Protein AF-X1SST8-F1 (afdb_monomer_lite)

pLDDT: mean 93.83, std 5.54, range [56.19, 98.56]

Structure (mmCIF, N/CA/C/O backbone):
data_AF-X1SST8-F1
#
_entry.id   AF-X1SST8-F1
#
loop_
_atom_site.group_PDB
_atom_site.id
_atom_site.type_symbol
_atom_site.label_atom_id
_atom_site.label_alt_id
_atom_site.label_comp_id
_atom_site.label_asym_id
_atom_site.label_entity_id
_atom_site.label_seq_id
_atom_site.pdbx_PDB_ins_code
_atom_site.Cartn_x
_atom_site.Cartn_y
_atom_site.Cartn_z
_atom_site.occupancy
_atom_site.B_iso_or_equiv
_atom_site.auth_seq_id
_atom_site.auth_comp_id
_atom_site.auth_asym_id
_atom_site.auth_atom_id
_atom_site.pdbx_PDB_model_num
ATOM 1 N N . GLN A 1 1 ? -18.151 19.096 10.627 1.00 56.19 1 GLN A N 1
ATOM 2 C CA . GLN A 1 1 ? -16.747 19.546 10.857 1.00 56.19 1 GLN A CA 1
ATOM 3 C C . GLN A 1 1 ? -15.967 18.608 11.788 1.00 56.19 1 GLN A C 1
ATOM 5 O O . GLN A 1 1 ? -14.750 18.546 11.663 1.00 56.19 1 GLN A O 1
ATOM 10 N N . GLN A 1 2 ? -16.630 17.901 12.715 1.00 61.38 2 GLN A N 1
ATOM 11 C CA . GLN A 1 2 ? -15.987 16.962 13.642 1.00 61.38 2 GLN A CA 1
ATOM 12 C C . GLN A 1 2 ? -15.499 15.674 12.947 1.00 61.38 2 GLN A C 1
ATOM 14 O O . GLN A 1 2 ? -14.376 15.261 13.209 1.00 61.38 2 GLN A O 1
ATOM 19 N N . GLU A 1 3 ? -16.257 15.137 11.985 1.00 67.38 3 GLU A N 1
ATOM 20 C CA . GLU A 1 3 ? -15.894 13.934 11.201 1.00 67.38 3 GLU A CA 1
ATOM 21 C C . GLU A 1 3 ? -14.598 14.126 10.399 1.00 67.38 3 GLU A C 1
ATOM 23 O O . GLU A 1 3 ? -13.656 13.351 10.532 1.00 67.38 3 GLU A O 1
ATOM 28 N N . VAL A 1 4 ? -14.462 15.254 9.691 1.00 78.25 4 VAL A N 1
ATOM 29 C CA . VAL A 1 4 ? -13.244 15.590 8.922 1.00 78.25 4 VAL A CA 1
ATOM 30 C C . VAL A 1 4 ? -11.983 15.636 9.798 1.00 78.25 4 VAL A C 1
ATOM 32 O O . VAL A 1 4 ? -10.895 15.259 9.361 1.00 78.25 4 VAL A O 1
ATOM 35 N N . ARG A 1 5 ? -12.106 16.095 11.054 1.00 82.06 5 ARG A N 1
ATOM 36 C CA . ARG A 1 5 ? -10.983 16.106 12.011 1.00 82.06 5 ARG A CA 1
ATOM 37 C C . ARG A 1 5 ? -10.614 14.694 12.466 1.00 82.06 5 ARG A C 1
ATOM 39 O O . ARG A 1 5 ? -9.430 14.431 12.689 1.00 82.06 5 ARG A O 1
ATOM 46 N N . GLY A 1 6 ? -11.608 13.819 12.594 1.00 87.06 6 GLY A N 1
ATOM 47 C CA . GLY A 1 6 ? -11.443 12.402 12.895 1.00 87.06 6 GLY A CA 1
ATOM 48 C C . GLY A 1 6 ? -10.636 11.689 11.821 1.00 87.06 6 GLY A C 1
ATOM 49 O O . GLY A 1 6 ? -9.542 11.209 12.103 1.00 87.06 6 GLY A O 1
ATOM 50 N N . ILE A 1 7 ? -11.073 11.795 10.567 1.00 90.81 7 ILE A N 1
ATOM 51 C CA . ILE A 1 7 ? -10.397 11.194 9.408 1.00 90.81 7 ILE A CA 1
ATOM 52 C C . ILE A 1 7 ? -8.965 11.712 9.259 1.00 90.81 7 ILE A C 1
ATOM 54 O O . ILE A 1 7 ? -8.030 10.934 9.075 1.00 90.81 7 ILE A O 1
ATOM 58 N N . PHE A 1 8 ? -8.748 13.025 9.395 1.00 92.56 8 PHE A N 1
ATOM 59 C CA . PHE A 1 8 ? -7.395 13.587 9.353 1.00 92.56 8 PHE A CA 1
ATOM 60 C C . PHE A 1 8 ? -6.502 13.002 10.460 1.00 92.56 8 PHE A C 1
ATOM 62 O O . PHE A 1 8 ? -5.309 12.774 10.249 1.00 92.56 8 PHE A O 1
ATOM 69 N N . SER A 1 9 ? -7.060 12.755 11.645 1.00 93.31 9 SER A N 1
ATOM 70 C CA . SER A 1 9 ? -6.344 12.130 12.760 1.00 93.31 9 SER A CA 1
ATOM 71 C C . SER A 1 9 ? -6.079 10.646 12.491 1.00 93.31 9 SER A C 1
ATOM 73 O O . SER A 1 9 ? -4.947 10.210 12.670 1.00 93.31 9 SER A O 1
ATOM 75 N N . THR A 1 10 ? -7.050 9.905 11.958 1.00 93.56 10 THR A N 1
ATOM 76 C CA . THR A 1 10 ? -6.896 8.512 11.510 1.00 93.56 10 THR A CA 1
ATOM 77 C C . THR A 1 10 ? -5.766 8.372 10.490 1.00 93.56 10 THR A C 1
ATOM 79 O O . THR A 1 10 ? -4.832 7.600 10.696 1.00 93.56 10 THR A O 1
ATOM 82 N N . LEU A 1 11 ? -5.759 9.194 9.436 1.00 94.81 11 LEU A N 1
ATOM 83 C CA . LEU A 1 11 ? -4.705 9.187 8.412 1.00 94.81 11 LEU A CA 1
ATOM 84 C C . LEU A 1 11 ? -3.327 9.552 8.982 1.00 94.81 11 LEU A C 1
ATOM 86 O O . LEU A 1 11 ? -2.295 9.068 8.518 1.00 94.81 11 LEU A O 1
ATOM 90 N N . ASN A 1 12 ? -3.284 10.377 10.029 1.00 94.81 12 ASN A N 1
ATOM 91 C CA . ASN A 1 12 ? -2.047 10.648 10.753 1.00 94.81 12 ASN A CA 1
ATOM 92 C C . ASN A 1 12 ? -1.550 9.462 11.565 1.00 94.81 12 ASN A C 1
ATOM 94 O O . ASN A 1 12 ? -0.348 9.192 11.573 1.00 94.81 12 ASN A O 1
ATOM 98 N N . GLU A 1 13 ? -2.449 8.788 12.272 1.00 95.44 13 GLU A N 1
ATOM 99 C CA . GLU A 1 13 ? -2.107 7.620 13.072 1.00 95.44 13 GLU A CA 1
ATOM 100 C C . GLU A 1 13 ? -1.671 6.447 12.185 1.00 95.44 13 GLU A C 1
ATOM 102 O O . GLU A 1 13 ? -0.666 5.802 12.507 1.00 95.44 13 GLU A O 1
ATOM 107 N N . LEU A 1 14 ? -2.333 6.257 11.039 1.00 94.75 14 LEU A N 1
ATOM 108 C CA . LEU A 1 14 ? -1.909 5.348 9.974 1.00 94.75 14 LEU A CA 1
ATOM 109 C C . LEU A 1 14 ? -0.509 5.709 9.479 1.00 94.75 14 LEU A C 1
ATOM 111 O O . LEU A 1 14 ? 0.397 4.883 9.559 1.00 94.75 14 LEU A O 1
ATOM 115 N N . TRP A 1 15 ? -0.279 6.960 9.058 1.00 95.94 15 TRP A N 1
ATOM 116 C CA . TRP A 1 15 ? 1.030 7.388 8.555 1.00 95.94 15 TRP A CA 1
ATOM 117 C C . TRP A 1 15 ? 2.157 7.108 9.552 1.00 95.94 15 TRP A C 1
ATOM 119 O O . TRP A 1 15 ? 3.199 6.588 9.160 1.00 95.94 15 TRP A O 1
ATOM 129 N N . LYS A 1 16 ? 1.963 7.412 10.844 1.00 95.31 16 LYS A N 1
ATOM 130 C CA . LYS A 1 16 ? 2.967 7.181 11.901 1.00 95.31 16 LYS A CA 1
ATOM 131 C C . LYS A 1 16 ? 3.356 5.707 12.039 1.00 95.31 16 LYS A C 1
ATOM 133 O O . LYS A 1 16 ? 4.526 5.430 12.288 1.00 95.31 16 LYS A O 1
ATOM 138 N N . ARG A 1 17 ? 2.399 4.793 11.857 1.00 95.12 17 ARG A N 1
ATOM 139 C CA . ARG A 1 17 ? 2.577 3.335 11.996 1.00 95.12 17 ARG A CA 1
ATOM 140 C C . ARG A 1 17 ? 2.847 2.621 10.674 1.00 95.12 17 ARG A C 1
ATOM 142 O O . ARG A 1 17 ? 3.130 1.432 10.679 1.00 95.12 17 ARG A O 1
ATOM 149 N N . MET A 1 18 ? 2.777 3.339 9.560 1.00 95.75 18 MET A N 1
ATOM 150 C CA . MET A 1 18 ? 3.045 2.802 8.235 1.00 95.75 18 MET A CA 1
ATOM 151 C C . MET A 1 18 ? 4.542 2.476 8.071 1.00 95.75 18 MET A C 1
ATOM 153 O O . MET A 1 18 ? 5.373 3.358 8.321 1.00 95.75 18 MET A O 1
ATOM 157 N N . PRO A 1 19 ? 4.906 1.256 7.639 1.00 96.94 19 PRO A N 1
ATOM 158 C CA . PRO A 1 19 ? 6.288 0.880 7.368 1.00 96.94 19 PRO A CA 1
ATOM 159 C C . PRO A 1 19 ? 6.828 1.635 6.152 1.00 96.94 19 PRO A C 1
ATOM 161 O O . PRO A 1 19 ? 6.072 2.172 5.339 1.00 96.94 19 PRO A O 1
ATOM 164 N N . GLN A 1 20 ? 8.153 1.662 6.006 1.00 96.56 20 GLN A N 1
ATOM 165 C CA . GLN A 1 20 ? 8.807 2.403 4.926 1.00 96.56 20 GLN A CA 1
ATOM 166 C C . GLN A 1 20 ? 8.343 1.941 3.531 1.00 96.56 20 GLN A C 1
ATOM 168 O O . GLN A 1 20 ? 8.044 2.794 2.703 1.00 96.56 20 GLN A O 1
ATOM 173 N N . LEU A 1 21 ? 8.146 0.633 3.316 1.00 96.25 21 LEU A N 1
ATOM 174 C CA . LEU A 1 21 ? 7.646 0.078 2.046 1.00 96.25 21 LEU A CA 1
ATOM 175 C C . LEU A 1 21 ? 6.316 0.704 1.592 1.00 96.25 21 LEU A C 1
ATOM 177 O O . LEU A 1 21 ? 6.151 1.049 0.426 1.00 96.25 21 LEU A O 1
ATOM 181 N N . ALA A 1 22 ? 5.379 0.919 2.518 1.00 96.44 22 ALA A N 1
ATOM 182 C CA . ALA A 1 22 ? 4.099 1.561 2.215 1.00 96.44 22 ALA A CA 1
ATOM 183 C C . ALA A 1 22 ? 4.201 3.098 2.114 1.00 96.44 22 ALA A C 1
ATOM 185 O O . ALA A 1 22 ? 3.317 3.742 1.549 1.00 96.44 22 ALA A O 1
ATOM 186 N N . ARG A 1 23 ? 5.285 3.708 2.616 1.00 97.06 23 ARG A N 1
ATOM 187 C CA . ARG A 1 23 ? 5.563 5.149 2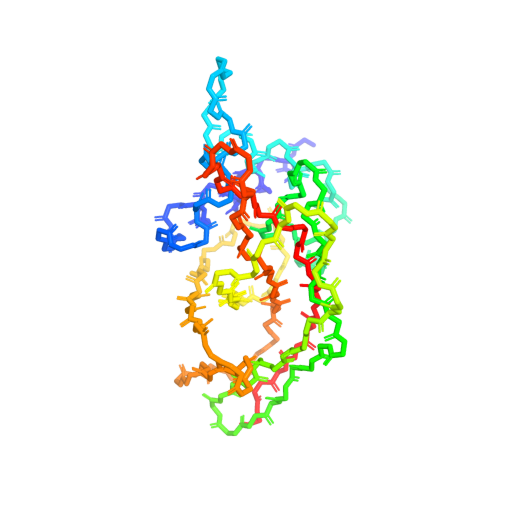.478 1.00 97.06 23 ARG A CA 1
ATOM 188 C C . ARG A 1 23 ? 6.270 5.501 1.169 1.00 97.06 23 ARG A C 1
ATOM 190 O O . ARG A 1 23 ? 6.104 6.629 0.698 1.00 97.06 23 ARG A O 1
ATOM 197 N N . ASP A 1 24 ? 7.035 4.577 0.592 1.00 96.75 24 ASP A N 1
ATOM 198 C CA . ASP A 1 24 ? 7.855 4.800 -0.606 1.00 96.75 24 ASP A CA 1
ATOM 199 C C . ASP A 1 24 ? 7.083 5.397 -1.798 1.00 96.75 24 ASP A C 1
ATOM 201 O O . ASP A 1 24 ? 7.583 6.370 -2.378 1.00 96.75 24 ASP A O 1
ATOM 205 N N . PRO A 1 25 ? 5.863 4.932 -2.150 1.00 96.56 25 PRO A N 1
ATOM 206 C CA . PRO A 1 25 ? 5.106 5.527 -3.250 1.00 96.56 25 PRO A CA 1
ATOM 207 C C . PRO A 1 25 ? 4.835 7.016 -3.038 1.00 96.56 25 PRO A C 1
ATOM 209 O O . PRO A 1 25 ? 5.023 7.827 -3.945 1.00 96.56 25 PRO A O 1
ATOM 212 N N . TRP A 1 26 ? 4.468 7.395 -1.813 1.00 97.00 26 TRP A N 1
ATOM 213 C CA . TRP A 1 26 ? 4.180 8.778 -1.437 1.00 97.00 26 TRP A CA 1
ATOM 214 C C . TRP A 1 26 ? 5.429 9.648 -1.426 1.00 97.00 26 TRP A C 1
ATOM 216 O O . TRP A 1 26 ? 5.366 10.811 -1.815 1.00 97.00 26 TRP A O 1
ATOM 226 N N . GLN A 1 27 ? 6.557 9.100 -0.968 1.00 96.56 27 GLN A N 1
ATOM 227 C CA . GLN A 1 27 ? 7.839 9.799 -0.988 1.00 96.56 27 GLN A CA 1
ATOM 228 C C . GLN A 1 27 ? 8.288 10.068 -2.418 1.00 96.56 27 GLN A C 1
ATOM 230 O O . GLN A 1 27 ? 8.686 11.192 -2.713 1.00 96.56 27 GLN A O 1
ATOM 235 N N . ASN A 1 28 ? 8.148 9.082 -3.306 1.00 95.12 28 ASN A N 1
ATOM 236 C CA . ASN A 1 28 ? 8.493 9.229 -4.713 1.00 95.12 28 ASN A CA 1
ATOM 237 C C . ASN A 1 28 ? 7.589 10.245 -5.435 1.00 95.12 28 ASN A C 1
ATOM 239 O O . ASN A 1 28 ? 8.073 10.999 -6.274 1.00 95.12 28 ASN A O 1
ATOM 243 N N . ASP A 1 29 ? 6.303 10.322 -5.069 1.00 94.94 29 ASP A N 1
ATOM 244 C CA . ASP A 1 29 ? 5.322 11.205 -5.724 1.00 94.94 29 ASP A CA 1
ATOM 245 C C . ASP A 1 29 ? 5.608 12.688 -5.486 1.00 94.94 29 ASP A C 1
ATOM 247 O O . ASP A 1 29 ? 5.335 13.539 -6.330 1.00 94.94 29 ASP A O 1
ATOM 251 N N . VAL A 1 30 ? 6.169 13.004 -4.319 1.00 95.31 30 VAL A N 1
ATOM 252 C CA . VAL A 1 30 ? 6.459 14.385 -3.925 1.00 95.31 30 VAL A CA 1
ATOM 253 C C . VAL A 1 30 ? 7.892 14.817 -4.226 1.00 95.31 30 VAL A C 1
ATOM 255 O O . VAL A 1 30 ? 8.261 15.949 -3.909 1.00 95.31 30 VAL A O 1
ATOM 258 N N . LEU A 1 31 ? 8.719 13.954 -4.828 1.00 92.69 31 LEU A N 1
ATOM 259 C CA . LEU A 1 31 ? 10.097 14.307 -5.173 1.00 92.69 31 LEU A CA 1
ATOM 260 C C . LEU A 1 31 ? 10.129 15.529 -6.099 1.00 92.69 31 LEU A C 1
ATOM 262 O O . LEU A 1 31 ? 9.564 15.530 -7.190 1.00 92.69 31 LEU A O 1
ATOM 266 N N . GLY A 1 32 ? 10.835 16.575 -5.664 1.00 90.44 32 GLY A N 1
ATOM 267 C CA . GLY A 1 32 ? 10.943 17.839 -6.399 1.00 90.44 32 GLY A CA 1
ATOM 268 C C . GLY A 1 32 ? 9.750 18.786 -6.230 1.00 90.44 32 GLY A C 1
ATOM 269 O O . GLY A 1 32 ? 9.738 19.844 -6.856 1.00 90.44 32 GLY A O 1
ATOM 270 N N . LEU A 1 33 ? 8.774 18.450 -5.382 1.00 92.50 33 LEU A N 1
ATOM 271 C CA . LEU A 1 33 ? 7.641 19.312 -5.046 1.00 92.50 33 LEU A CA 1
ATOM 272 C C . LEU A 1 33 ? 7.807 19.910 -3.639 1.00 92.50 33 LEU A C 1
ATOM 274 O O . LEU A 1 33 ? 8.373 19.264 -2.756 1.00 92.50 33 LEU A O 1
ATOM 278 N N . PRO A 1 34 ? 7.266 21.113 -3.366 1.00 93.25 34 PRO A N 1
ATOM 279 C CA . PRO A 1 34 ? 7.219 21.684 -2.019 1.00 93.25 34 PRO A CA 1
ATOM 280 C C . PRO A 1 34 ? 6.105 21.030 -1.171 1.00 93.25 34 PRO A C 1
ATOM 282 O O . PRO A 1 34 ? 5.275 21.713 -0.573 1.00 93.25 34 PRO A O 1
ATOM 285 N N . LEU A 1 35 ? 6.046 19.695 -1.151 1.00 93.69 35 LEU A N 1
ATOM 286 C CA . LEU A 1 35 ? 5.030 18.896 -0.466 1.00 93.69 35 LEU A CA 1
ATOM 287 C C . LEU A 1 35 ? 5.693 17.727 0.269 1.00 93.69 35 LEU A C 1
ATOM 289 O O . LEU A 1 35 ? 6.645 17.131 -0.221 1.00 93.69 35 LEU A O 1
ATOM 293 N N . THR A 1 36 ? 5.189 17.374 1.452 1.00 95.69 36 THR A N 1
ATOM 294 C CA . THR A 1 36 ? 5.674 16.196 2.185 1.00 95.69 36 THR A CA 1
ATOM 295 C C . THR A 1 36 ? 4.846 14.965 1.829 1.00 95.69 36 THR A C 1
ATOM 297 O O . THR A 1 36 ? 3.639 15.064 1.602 1.00 95.69 36 THR A O 1
ATOM 300 N N . ALA A 1 37 ? 5.472 13.788 1.853 1.00 96.06 37 ALA A N 1
ATOM 301 C CA . ALA A 1 37 ? 4.809 12.518 1.554 1.00 96.06 37 ALA A CA 1
ATOM 302 C C . ALA A 1 37 ? 3.587 12.275 2.460 1.00 96.06 37 ALA A C 1
ATOM 304 O O . ALA A 1 37 ? 2.523 11.878 1.991 1.00 96.06 37 ALA A O 1
ATOM 305 N N . ARG A 1 38 ? 3.702 12.642 3.745 1.00 96.44 38 ARG A N 1
ATOM 306 C CA . ARG A 1 38 ? 2.588 12.638 4.702 1.00 96.44 38 ARG A CA 1
ATOM 307 C C . ARG A 1 38 ? 1.428 13.508 4.227 1.00 96.44 38 ARG A C 1
ATOM 309 O O . ARG A 1 38 ? 0.284 13.068 4.230 1.00 96.44 38 ARG A O 1
ATOM 316 N N . ASN A 1 39 ? 1.708 14.756 3.853 1.00 95.31 39 ASN A N 1
ATOM 317 C CA . ASN A 1 39 ? 0.660 15.677 3.422 1.00 95.31 39 ASN A CA 1
ATOM 318 C C . ASN A 1 39 ? 0.007 15.190 2.126 1.00 95.31 39 ASN A C 1
ATOM 320 O O . ASN A 1 39 ? -1.199 15.351 1.973 1.00 95.31 39 ASN A O 1
ATOM 324 N N . ARG A 1 40 ? 0.770 14.550 1.233 1.00 95.44 40 ARG A N 1
ATOM 325 C CA . ARG A 1 40 ? 0.244 13.934 0.013 1.00 95.44 40 ARG A CA 1
ATOM 326 C C . ARG A 1 40 ? -0.676 12.746 0.300 1.00 95.44 40 ARG A C 1
ATOM 328 O O . ARG A 1 40 ? -1.787 12.721 -0.223 1.00 95.44 40 ARG A O 1
ATOM 335 N N . HIS A 1 41 ? -0.259 11.829 1.174 1.00 95.88 41 HIS A N 1
ATOM 336 C CA . HIS A 1 41 ? -1.088 10.719 1.653 1.00 95.88 41 HIS A CA 1
ATOM 337 C C . HIS A 1 41 ? -2.418 11.217 2.234 1.00 95.88 41 HIS A C 1
ATOM 339 O O . HIS A 1 41 ? -3.487 10.731 1.862 1.00 95.88 41 HIS A O 1
ATOM 345 N N . ILE A 1 42 ? -2.359 12.231 3.103 1.00 95.38 42 ILE A N 1
ATOM 346 C CA . ILE A 1 42 ? -3.556 12.803 3.722 1.00 95.38 42 ILE A CA 1
ATOM 347 C C . ILE A 1 42 ? -4.429 13.509 2.684 1.00 95.38 42 ILE A C 1
ATOM 349 O O . ILE A 1 42 ? -5.635 13.300 2.673 1.00 95.38 42 ILE A O 1
ATOM 353 N N . GLN A 1 43 ? -3.847 14.326 1.802 1.00 94.00 43 GLN A N 1
ATOM 354 C CA . GLN A 1 43 ? -4.590 15.051 0.769 1.00 94.00 43 GLN A CA 1
ATOM 355 C C . GLN A 1 43 ? -5.380 14.098 -0.135 1.00 94.00 43 GLN A C 1
ATOM 357 O O . GLN A 1 43 ? -6.528 14.391 -0.467 1.00 94.00 43 GLN A O 1
ATOM 362 N N . GLN A 1 44 ? -4.773 12.973 -0.523 1.00 94.50 44 GLN A N 1
ATOM 363 C CA . GLN A 1 44 ? -5.410 11.994 -1.396 1.00 94.50 44 GLN A CA 1
ATOM 364 C C . GLN A 1 44 ? -6.556 11.260 -0.689 1.00 94.50 44 GLN A C 1
ATOM 366 O O . GLN A 1 44 ? -7.620 11.083 -1.277 1.00 94.50 44 GLN A O 1
ATOM 371 N N . ASN A 1 45 ? -6.348 10.865 0.568 1.00 95.44 45 ASN A N 1
ATOM 372 C CA . ASN A 1 45 ? -7.294 10.023 1.297 1.00 95.44 45 ASN A CA 1
ATOM 373 C C . ASN A 1 45 ? -8.400 10.804 2.020 1.00 95.44 45 ASN A C 1
ATOM 375 O O . ASN A 1 45 ? -9.530 10.336 2.093 1.00 95.44 45 ASN A O 1
ATOM 379 N N . VAL A 1 46 ? -8.136 12.019 2.511 1.00 94.19 46 VAL A N 1
ATOM 380 C CA . VAL A 1 46 ? -9.148 12.782 3.266 1.00 94.19 46 VAL A CA 1
ATOM 381 C C . VAL A 1 46 ? -10.366 13.119 2.410 1.00 94.19 46 VAL A C 1
ATOM 383 O O . VAL A 1 46 ? -11.478 13.143 2.914 1.00 94.19 46 VAL A O 1
ATOM 386 N N . LYS A 1 47 ? -10.165 13.371 1.109 1.00 90.38 47 LYS A N 1
ATOM 387 C CA . LYS A 1 47 ? -11.248 13.745 0.192 1.00 90.38 47 LYS A CA 1
ATOM 388 C C . LYS A 1 47 ? -12.182 12.573 -0.110 1.00 90.38 47 LYS A C 1
ATOM 390 O O . LYS A 1 47 ? -13.358 12.803 -0.355 1.00 90.38 47 LYS A O 1
ATOM 395 N N . ILE A 1 48 ? -11.644 11.358 -0.151 1.00 92.75 48 ILE A N 1
ATOM 396 C CA . ILE A 1 48 ? -12.386 10.159 -0.556 1.00 92.75 48 ILE A CA 1
ATOM 397 C C . ILE A 1 48 ? -12.993 9.420 0.635 1.00 92.75 48 ILE A C 1
ATOM 399 O O . ILE A 1 48 ? -13.958 8.706 0.441 1.00 92.75 48 ILE A O 1
ATOM 403 N N . LEU A 1 49 ? -12.459 9.611 1.845 1.00 93.56 49 LEU A N 1
ATOM 404 C CA . LEU A 1 49 ? -12.955 8.975 3.070 1.00 93.56 49 LEU A CA 1
ATOM 405 C C . LEU A 1 49 ? -13.890 9.878 3.890 1.00 93.56 49 LEU A 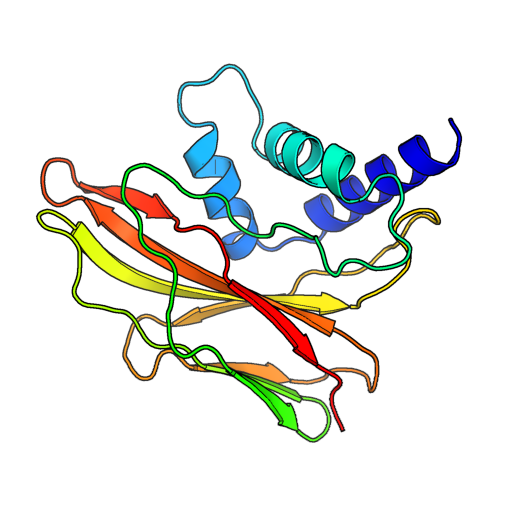C 1
ATOM 407 O O . LEU A 1 49 ? -14.236 9.522 5.009 1.00 93.56 49 LEU A O 1
ATOM 411 N N . ILE A 1 50 ? -14.237 11.074 3.396 1.00 90.38 50 ILE A N 1
ATOM 412 C CA . ILE A 1 50 ? -14.921 12.098 4.205 1.00 90.38 50 ILE A CA 1
ATOM 413 C C . ILE A 1 50 ? -16.310 11.690 4.698 1.00 90.38 50 ILE A C 1
ATOM 415 O O . ILE A 1 50 ? -16.676 12.059 5.811 1.00 90.38 50 ILE A O 1
ATOM 419 N N . ASP A 1 51 ? -17.021 10.914 3.888 1.00 88.19 51 ASP A N 1
ATOM 420 C CA . ASP A 1 51 ? -18.387 10.458 4.147 1.00 88.19 51 ASP A CA 1
ATOM 421 C C . ASP A 1 51 ? -18.452 8.920 4.260 1.00 88.19 51 ASP A C 1
ATOM 423 O O . ASP A 1 51 ? -19.524 8.329 4.155 1.00 88.19 51 ASP A O 1
ATOM 427 N N . GLU A 1 52 ? -17.299 8.269 4.450 1.00 91.88 52 GLU A N 1
ATOM 428 C CA . GLU A 1 52 ? -17.181 6.811 4.496 1.00 91.88 52 GLU A CA 1
ATOM 429 C C . GLU A 1 52 ? -17.168 6.298 5.936 1.00 91.88 52 GLU A C 1
ATOM 431 O O . GLU A 1 52 ? -16.587 6.910 6.833 1.00 91.88 52 GLU A O 1
ATOM 436 N N . THR A 1 53 ? -17.766 5.127 6.141 1.00 92.62 53 THR A N 1
ATOM 437 C CA . THR A 1 53 ? -17.775 4.418 7.433 1.00 92.62 53 THR A CA 1
ATOM 438 C C . THR A 1 53 ? -16.823 3.222 7.456 1.00 92.62 53 THR A C 1
ATOM 440 O O . THR A 1 53 ? -16.825 2.450 8.412 1.00 92.62 53 THR A O 1
ATOM 443 N N . THR A 1 54 ? -16.042 3.041 6.393 1.00 93.69 54 THR A N 1
ATOM 444 C CA . THR A 1 54 ? -15.031 1.990 6.227 1.00 93.69 54 THR A CA 1
ATOM 445 C C . THR A 1 54 ? -13.797 2.582 5.548 1.00 93.69 54 THR A C 1
ATOM 447 O O . THR A 1 54 ? -13.791 3.730 5.089 1.00 93.69 54 THR A O 1
ATOM 450 N N . LEU A 1 55 ? -12.729 1.795 5.464 1.00 94.62 55 LEU A N 1
ATOM 451 C CA . LEU A 1 55 ? -11.525 2.141 4.719 1.00 94.62 55 LEU A CA 1
ATOM 452 C C . LEU A 1 55 ? -11.530 1.565 3.290 1.00 94.62 55 LEU A C 1
ATOM 454 O O . LEU A 1 55 ? -10.475 1.526 2.663 1.00 94.62 55 LEU A O 1
ATOM 458 N N . ASP A 1 56 ? -12.683 1.175 2.736 1.00 93.50 56 ASP A N 1
ATOM 459 C CA . ASP A 1 56 ? -12.788 0.537 1.405 1.00 93.50 56 ASP A CA 1
ATOM 460 C C . ASP A 1 56 ? -12.183 1.378 0.269 1.00 93.50 56 ASP A C 1
ATOM 462 O O . ASP A 1 56 ? -11.644 0.871 -0.724 1.00 93.50 56 ASP A O 1
ATOM 466 N N . LEU A 1 57 ? -12.259 2.704 0.409 1.00 94.38 57 LEU A N 1
ATOM 467 C CA . LEU A 1 57 ? -11.715 3.647 -0.565 1.00 94.38 57 LEU A CA 1
ATOM 468 C C . LEU A 1 57 ? -10.268 4.061 -0.269 1.00 94.38 57 LEU A C 1
ATOM 470 O O . LEU A 1 57 ? -9.710 4.859 -1.023 1.00 94.38 57 LEU A O 1
ATOM 474 N N . LEU A 1 58 ? -9.633 3.529 0.780 1.00 95.31 58 LEU A N 1
ATOM 475 C CA . LEU A 1 58 ? -8.276 3.896 1.180 1.00 95.31 58 LEU A CA 1
ATOM 476 C C . LEU A 1 58 ? -7.275 3.641 0.044 1.00 95.31 58 LEU A C 1
ATOM 478 O O . LEU A 1 58 ? -7.049 2.522 -0.411 1.00 95.31 58 LEU A O 1
ATOM 482 N N . VAL A 1 59 ? -6.604 4.701 -0.388 1.00 95.56 59 VAL A N 1
ATOM 483 C CA . VAL A 1 59 ? -5.510 4.643 -1.354 1.00 95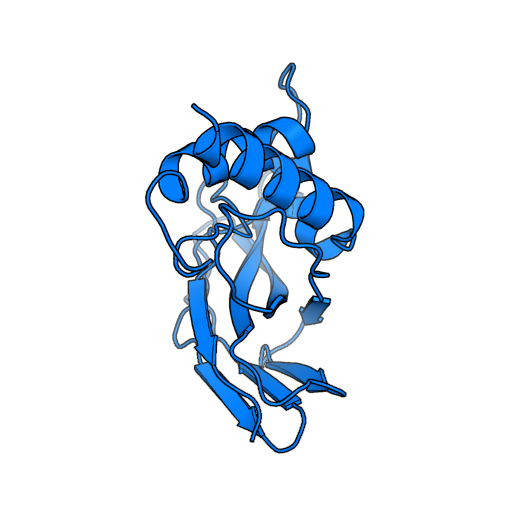.56 59 VAL A CA 1
ATOM 484 C C . VAL A 1 59 ? -4.207 4.407 -0.599 1.00 95.56 59 VAL A C 1
ATOM 486 O O . VAL A 1 59 ? -3.799 5.246 0.209 1.00 95.56 59 VAL A O 1
ATOM 489 N N . MET A 1 60 ? -3.532 3.291 -0.897 1.00 95.25 60 MET A N 1
ATOM 490 C CA . MET A 1 60 ? -2.225 2.939 -0.317 1.00 95.25 60 MET A CA 1
ATOM 491 C C . MET A 1 60 ? -1.030 3.274 -1.225 1.00 95.25 60 MET A C 1
ATOM 493 O O . MET A 1 60 ? 0.062 3.520 -0.719 1.00 95.25 60 MET A O 1
ATOM 497 N N . SER A 1 61 ? -1.242 3.375 -2.542 1.00 96.44 61 SER A N 1
ATOM 498 C CA . SER A 1 61 ? -0.241 3.827 -3.520 1.00 96.44 61 SER A CA 1
ATOM 499 C C . SER A 1 61 ? -0.893 4.650 -4.633 1.00 96.44 61 SER A C 1
ATOM 501 O O . SER A 1 61 ? -2.043 4.402 -5.008 1.00 96.44 61 SER A O 1
ATOM 503 N N . VAL A 1 62 ? -0.151 5.616 -5.177 1.00 92.62 62 VAL A N 1
ATOM 504 C CA . VAL A 1 62 ? -0.581 6.505 -6.267 1.00 92.62 62 VAL A CA 1
ATOM 505 C C . VAL A 1 62 ? 0.199 6.222 -7.545 1.00 92.62 62 VAL A C 1
ATOM 507 O O . VAL A 1 62 ? 1.386 5.912 -7.502 1.00 92.62 62 VAL A O 1
ATOM 510 N N . ALA A 1 63 ? -0.474 6.347 -8.690 1.00 90.50 63 ALA A N 1
ATOM 511 C CA . ALA A 1 63 ? 0.143 6.126 -9.993 1.00 90.50 63 ALA A CA 1
ATOM 512 C C . ALA A 1 63 ? 1.138 7.233 -10.345 1.00 90.50 63 ALA A C 1
ATOM 514 O O . ALA A 1 63 ? 0.852 8.422 -10.191 1.00 90.50 63 ALA A O 1
ATOM 515 N N . GLN A 1 64 ? 2.278 6.823 -10.897 1.00 89.88 64 GLN A N 1
ATOM 516 C CA . GLN A 1 64 ? 3.346 7.707 -11.347 1.00 89.88 64 GLN A CA 1
ATOM 517 C C . GLN A 1 64 ? 3.773 7.364 -12.772 1.00 89.88 64 GLN A C 1
ATOM 519 O O . GLN A 1 64 ? 4.028 6.209 -13.117 1.00 89.88 64 GLN A O 1
ATOM 524 N N . GLY A 1 65 ? 3.899 8.390 -13.617 1.00 85.50 65 GLY A N 1
ATOM 525 C CA . GLY A 1 65 ? 4.282 8.208 -15.015 1.00 85.50 65 GLY A CA 1
ATOM 526 C C . GLY A 1 65 ? 3.324 7.264 -15.749 1.00 85.50 65 GLY A C 1
ATOM 527 O O . GLY A 1 65 ? 2.131 7.535 -15.821 1.00 85.50 65 GLY A O 1
ATOM 528 N N . GLN A 1 66 ? 3.863 6.177 -16.306 1.00 86.75 66 GLN A N 1
ATOM 529 C CA . GLN A 1 66 ? 3.107 5.123 -16.995 1.00 86.75 66 GLN A CA 1
ATOM 530 C C . GLN A 1 66 ? 3.164 3.779 -16.249 1.00 86.75 66 GLN A C 1
ATOM 532 O O . GLN A 1 66 ? 3.042 2.727 -16.867 1.00 86.75 66 GLN A O 1
ATOM 537 N N . ALA A 1 67 ? 3.401 3.799 -14.933 1.00 90.06 67 ALA A N 1
ATOM 538 C CA . ALA A 1 67 ? 3.373 2.586 -14.126 1.00 90.06 67 ALA A CA 1
ATOM 539 C C . ALA A 1 67 ? 1.976 1.951 -14.161 1.00 90.06 67 ALA A C 1
ATOM 541 O O . ALA A 1 67 ? 0.994 2.575 -13.753 1.00 90.06 67 ALA A O 1
ATOM 542 N N . ILE A 1 68 ? 1.904 0.709 -14.634 1.00 93.06 68 ILE A N 1
ATOM 543 C CA . ILE A 1 68 ? 0.660 -0.061 -14.697 1.00 93.06 68 ILE A CA 1
ATOM 544 C C . ILE A 1 68 ? 0.436 -0.826 -13.382 1.00 93.06 68 ILE A C 1
ATOM 546 O O . ILE A 1 68 ? 1.415 -1.285 -12.779 1.00 93.06 68 ILE A O 1
ATOM 550 N N . PRO A 1 69 ? -0.813 -0.913 -12.892 1.00 94.88 69 PRO A N 1
ATOM 551 C CA . PRO A 1 69 ? -1.142 -1.687 -11.699 1.00 94.88 69 PRO A CA 1
ATOM 552 C C . PRO A 1 69 ? -0.989 -3.199 -11.933 1.00 94.88 69 PRO A C 1
ATOM 554 O O . PRO A 1 69 ? -0.924 -3.628 -13.088 1.00 94.88 69 PRO A O 1
ATOM 557 N N . PRO A 1 70 ? -0.937 -4.001 -10.853 1.00 95.06 70 PRO A N 1
ATOM 558 C CA . PRO A 1 70 ? -1.098 -5.446 -10.952 1.00 95.06 70 PRO A CA 1
ATOM 559 C C . PRO A 1 70 ? -2.425 -5.831 -11.622 1.00 95.06 70 PRO A C 1
ATOM 561 O O . PRO A 1 70 ? -3.368 -5.038 -11.654 1.00 95.06 70 PRO A O 1
ATOM 564 N N . ILE A 1 71 ? -2.477 -7.058 -12.131 1.00 95.00 71 ILE A N 1
ATOM 565 C CA . ILE A 1 71 ? -3.674 -7.704 -12.679 1.00 95.00 71 ILE A CA 1
ATOM 566 C C . ILE A 1 71 ? -3.880 -9.061 -11.998 1.00 95.00 71 ILE A C 1
ATOM 568 O O . ILE A 1 71 ? -2.949 -9.589 -11.387 1.00 95.00 71 ILE A O 1
ATOM 572 N N . ASN A 1 72 ? -5.067 -9.653 -12.153 1.00 93.38 72 ASN A N 1
ATOM 573 C CA . ASN A 1 72 ? -5.409 -10.969 -11.596 1.00 93.38 72 ASN A CA 1
ATOM 574 C C . ASN A 1 72 ? -5.127 -11.066 -10.085 1.00 93.38 72 ASN A C 1
ATOM 576 O O . ASN A 1 72 ? -4.635 -12.077 -9.586 1.00 93.38 72 ASN A O 1
ATOM 580 N N . GLU A 1 73 ? -5.409 -9.987 -9.360 1.00 94.50 73 GLU A N 1
ATOM 581 C CA . GLU A 1 73 ? -5.220 -9.903 -7.923 1.00 94.50 73 GLU A CA 1
ATOM 582 C C . GLU A 1 73 ? -6.195 -10.802 -7.154 1.00 94.50 73 GLU A C 1
ATOM 584 O O . GLU A 1 73 ? -7.369 -10.950 -7.500 1.00 94.50 73 GLU A O 1
ATOM 589 N N . SER A 1 74 ? -5.707 -11.399 -6.070 1.00 96.88 74 SER A N 1
ATOM 590 C CA . SER A 1 74 ? -6.510 -12.198 -5.152 1.00 96.88 74 SER A CA 1
ATOM 591 C C . SER A 1 74 ? -6.038 -12.019 -3.712 1.00 96.88 74 SER A C 1
ATOM 593 O O . SER A 1 74 ? -4.842 -11.944 -3.425 1.00 96.88 74 SER A O 1
ATOM 595 N N . PHE A 1 75 ? -7.009 -11.965 -2.801 1.00 97.62 75 PHE A N 1
ATOM 596 C CA . PHE A 1 75 ? -6.807 -11.797 -1.363 1.00 97.62 75 PHE A CA 1
ATOM 597 C C . PHE A 1 75 ? -7.466 -12.971 -0.644 1.00 97.62 75 PHE A C 1
ATOM 599 O O . PHE A 1 75 ? -8.655 -12.941 -0.317 1.00 97.62 75 PHE A O 1
ATOM 606 N N . THR A 1 76 ? -6.706 -14.047 -0.464 1.00 98.06 76 THR A N 1
ATOM 607 C CA . THR A 1 76 ? -7.235 -15.325 0.019 1.00 98.06 76 THR A CA 1
ATOM 608 C C . THR A 1 76 ? -7.100 -15.405 1.538 1.00 98.06 76 THR A C 1
ATOM 610 O O . THR A 1 76 ? -5.976 -15.333 2.038 1.00 98.06 76 THR A O 1
ATOM 613 N N . PRO A 1 77 ? -8.204 -15.545 2.291 1.00 98.00 77 PRO A N 1
ATOM 614 C CA . PRO A 1 77 ? -8.128 -15.710 3.733 1.00 98.00 77 PRO A CA 1
ATOM 615 C C . PRO A 1 77 ? -7.735 -17.145 4.103 1.00 98.00 77 PRO A C 1
ATOM 617 O O . PRO A 1 77 ? -8.143 -18.109 3.453 1.00 98.00 77 PRO A O 1
ATOM 620 N N . GLY A 1 78 ? -6.976 -17.275 5.184 1.00 97.25 78 GLY A N 1
ATOM 621 C CA . GLY A 1 78 ? -6.694 -18.534 5.865 1.00 97.25 78 GLY A CA 1
ATOM 622 C C . GLY A 1 78 ? -6.761 -18.347 7.379 1.00 97.25 78 GLY A C 1
ATOM 623 O O . GLY A 1 78 ? -7.128 -17.275 7.865 1.00 97.25 78 GLY A O 1
ATOM 624 N N . VAL A 1 79 ? -6.405 -19.387 8.136 1.00 97.62 79 VAL A N 1
ATOM 625 C CA . VAL A 1 79 ? -6.482 -19.340 9.604 1.00 97.62 79 VAL A CA 1
ATOM 626 C C . VAL A 1 79 ? -5.432 -18.381 10.151 1.00 97.62 79 VAL A C 1
ATOM 628 O O . VAL A 1 79 ? -4.238 -18.664 10.075 1.00 97.62 79 VAL A O 1
ATOM 631 N N . GLY A 1 80 ? -5.886 -17.240 10.677 1.00 97.12 80 GLY A N 1
ATOM 632 C CA . GLY A 1 80 ? -5.010 -16.172 11.170 1.00 97.12 80 GLY A CA 1
ATOM 633 C C . GLY A 1 80 ? -4.083 -15.567 10.108 1.00 97.12 80 GLY A C 1
ATOM 634 O O . GLY A 1 80 ? -3.047 -15.005 10.464 1.00 97.12 80 GLY A O 1
ATOM 635 N N . LEU A 1 81 ? -4.414 -15.699 8.816 1.00 97.81 81 LEU A N 1
ATOM 636 C CA . LEU A 1 81 ? -3.578 -15.206 7.722 1.00 97.81 81 LEU A CA 1
ATOM 637 C C . LEU A 1 81 ? -4.375 -14.679 6.527 1.00 97.81 81 LEU A C 1
ATOM 639 O O . LEU A 1 81 ? -5.543 -15.020 6.326 1.00 97.81 81 LEU A O 1
ATOM 643 N N . ILE A 1 82 ? -3.708 -13.868 5.708 1.00 98.56 82 ILE A N 1
ATOM 644 C CA . ILE A 1 82 ? -4.168 -13.430 4.387 1.00 98.56 82 ILE A CA 1
ATOM 645 C C . ILE A 1 82 ? -3.024 -13.611 3.394 1.00 98.56 82 ILE A C 1
ATOM 647 O O . ILE A 1 82 ? -1.934 -13.072 3.593 1.00 98.56 82 ILE A O 1
ATOM 651 N N . THR A 1 83 ? -3.291 -14.309 2.293 1.00 98.19 83 THR A N 1
ATOM 652 C CA . THR A 1 83 ? -2.377 -14.405 1.152 1.00 98.19 83 THR A CA 1
ATOM 653 C C . THR A 1 83 ? -2.809 -13.424 0.064 1.00 98.19 83 THR A C 1
ATOM 655 O O . THR A 1 83 ? -3.903 -13.537 -0.491 1.00 98.19 83 THR A O 1
ATOM 658 N N . CYS A 1 84 ? -1.937 -12.472 -0.257 1.00 97.88 84 CYS A N 1
ATOM 659 C CA . CYS A 1 84 ? -2.090 -11.523 -1.353 1.00 97.88 84 CYS A CA 1
ATOM 660 C C . CYS A 1 84 ? -1.284 -12.021 -2.557 1.00 97.88 84 CYS A C 1
ATOM 662 O O . CYS A 1 84 ? -0.054 -12.061 -2.499 1.00 97.88 84 CYS A O 1
ATOM 664 N N . LEU A 1 85 ? -1.953 -12.362 -3.654 1.00 97.19 85 LEU A N 1
ATOM 665 C CA . LEU A 1 85 ? -1.327 -12.828 -4.890 1.00 97.19 85 LEU A CA 1
ATOM 666 C C . LEU A 1 85 ? -1.749 -11.923 -6.040 1.00 97.19 85 LEU A C 1
ATOM 668 O O . LEU A 1 85 ? -2.929 -11.623 -6.179 1.00 97.19 85 LEU A O 1
ATOM 672 N N . ALA A 1 86 ? -0.796 -11.531 -6.879 1.00 95.00 86 ALA A N 1
ATOM 673 C CA . ALA A 1 86 ? -1.095 -10.818 -8.112 1.00 95.00 86 ALA A CA 1
ATOM 674 C C . ALA A 1 86 ? -0.158 -11.225 -9.252 1.00 95.00 86 ALA A C 1
ATOM 676 O O . ALA A 1 86 ? 0.902 -11.827 -9.054 1.00 95.00 86 ALA A O 1
ATOM 677 N N . GLU A 1 87 ? -0.554 -10.846 -10.459 1.00 93.88 87 GLU A N 1
ATOM 678 C CA . GLU A 1 87 ? 0.238 -10.951 -11.674 1.00 93.88 87 GLU A CA 1
ATOM 679 C C . GLU A 1 87 ? 0.521 -9.556 -12.242 1.00 93.88 87 GLU A C 1
ATOM 681 O O . GLU A 1 87 ? -0.015 -8.536 -11.803 1.00 93.88 87 GLU A O 1
ATOM 686 N N . THR A 1 88 ? 1.411 -9.495 -13.228 1.00 89.56 88 THR A N 1
ATOM 687 C CA . THR A 1 88 ? 1.668 -8.278 -13.997 1.00 89.56 88 THR A CA 1
ATOM 688 C C . THR A 1 88 ? 1.332 -8.541 -15.448 1.00 89.56 88 THR A C 1
ATOM 690 O O . THR A 1 88 ? 1.632 -9.615 -15.970 1.00 89.56 88 THR A O 1
ATOM 693 N N . ASP A 1 89 ? 0.778 -7.537 -16.119 1.00 85.00 89 ASP A N 1
ATOM 694 C CA . ASP A 1 89 ? 0.726 -7.548 -17.575 1.00 85.00 89 ASP A CA 1
ATOM 695 C C . ASP A 1 89 ? 2.137 -7.328 -18.154 1.00 85.00 89 ASP A C 1
ATOM 697 O O . ASP A 1 89 ? 3.109 -7.038 -17.439 1.00 85.00 89 ASP A O 1
ATOM 701 N N . THR A 1 90 ? 2.229 -7.439 -19.474 1.00 86.88 90 THR A N 1
ATOM 702 C CA . THR A 1 90 ? 3.398 -7.093 -20.269 1.00 86.88 90 THR A CA 1
ATOM 703 C C . THR A 1 90 ? 3.879 -5.688 -19.891 1.00 86.88 90 THR A C 1
ATOM 705 O O . THR A 1 90 ? 3.113 -4.726 -20.002 1.00 86.88 90 THR A O 1
ATOM 708 N N . PRO A 1 91 ? 5.148 -5.537 -19.470 1.00 85.88 91 PRO A N 1
ATOM 709 C CA . PRO A 1 91 ? 5.715 -4.238 -19.146 1.00 85.88 91 PRO A CA 1
ATOM 710 C C . PRO A 1 91 ? 5.495 -3.211 -20.269 1.00 85.88 91 PRO A C 1
ATOM 712 O O . PRO A 1 91 ? 5.763 -3.522 -21.436 1.00 85.88 91 PRO A O 1
ATOM 715 N N . PRO A 1 92 ? 5.072 -1.972 -19.954 1.00 87.00 92 PRO A N 1
ATOM 716 C CA . PRO A 1 92 ? 5.023 -0.902 -20.939 1.00 87.00 92 PRO A CA 1
ATOM 717 C C . PRO A 1 92 ? 6.401 -0.676 -21.564 1.00 87.00 92 PRO A C 1
ATOM 719 O O . PRO A 1 92 ? 7.438 -0.857 -20.919 1.00 87.00 92 PRO A O 1
ATOM 722 N N . VAL A 1 93 ? 6.433 -0.220 -22.818 1.00 90.94 93 VAL A N 1
ATOM 723 C CA . VAL A 1 93 ? 7.700 0.068 -23.505 1.00 90.94 93 VAL A CA 1
ATOM 724 C C . VAL A 1 93 ? 8.534 1.055 -22.682 1.00 90.94 93 VAL A C 1
ATOM 726 O O . VAL A 1 93 ? 8.094 2.159 -22.363 1.00 90.94 93 VAL A O 1
ATOM 729 N N . GLY A 1 94 ? 9.766 0.660 -22.357 1.00 92.38 94 GLY A N 1
ATOM 730 C CA . GLY A 1 94 ? 10.689 1.480 -21.572 1.00 92.38 94 GLY A CA 1
ATOM 731 C C . GLY A 1 94 ? 10.534 1.354 -20.053 1.00 92.38 94 GLY A C 1
ATOM 732 O O . GLY A 1 94 ? 11.065 2.195 -19.325 1.00 92.38 94 GLY A O 1
ATOM 733 N N . TYR A 1 95 ? 9.834 0.328 -19.571 1.00 93.56 95 TYR A N 1
ATOM 734 C CA . TYR A 1 95 ? 9.689 0.008 -18.154 1.00 93.56 95 TYR A CA 1
ATOM 735 C C . TYR A 1 95 ? 10.050 -1.456 -17.882 1.00 93.56 95 TYR A C 1
ATOM 737 O O . TYR A 1 95 ? 9.776 -2.336 -18.692 1.00 93.56 95 TYR A O 1
ATOM 745 N N . THR A 1 96 ? 10.638 -1.707 -16.715 1.00 94.56 96 THR A N 1
ATOM 746 C CA . THR A 1 96 ? 10.913 -3.052 -16.195 1.00 94.56 96 THR A CA 1
ATOM 747 C C . THR A 1 96 ? 10.282 -3.177 -14.816 1.00 94.56 96 THR A C 1
ATOM 749 O O . THR A 1 96 ? 10.450 -2.275 -13.991 1.00 94.56 96 THR A O 1
ATOM 752 N N . LEU A 1 97 ? 9.550 -4.264 -14.558 1.00 95.00 97 LEU A N 1
ATOM 753 C CA . LEU A 1 97 ? 9.011 -4.531 -13.225 1.00 95.00 97 LEU A CA 1
ATOM 754 C C . LEU A 1 97 ? 10.165 -4.889 -12.285 1.00 95.00 97 LEU A C 1
ATOM 756 O O . LEU A 1 97 ? 10.938 -5.799 -12.573 1.00 95.00 97 LEU A O 1
ATOM 760 N N . THR A 1 98 ? 10.283 -4.162 -11.180 1.00 95.19 98 THR A N 1
ATOM 761 C CA . THR A 1 98 ? 11.300 -4.393 -10.147 1.00 95.19 98 THR A CA 1
ATOM 762 C C . THR A 1 98 ? 10.776 -5.358 -9.088 1.00 95.19 98 THR A C 1
ATOM 764 O O . THR A 1 98 ? 11.483 -6.270 -8.674 1.00 95.19 98 THR A O 1
ATOM 767 N N . SER A 1 99 ? 9.547 -5.126 -8.629 1.00 96.12 99 SER A N 1
ATOM 768 C CA . SER A 1 99 ? 8.923 -5.850 -7.523 1.00 96.12 99 SER A CA 1
ATOM 769 C C . SER A 1 99 ? 7.436 -5.510 -7.425 1.00 96.12 99 SER A C 1
ATOM 771 O O . SER A 1 99 ? 6.959 -4.538 -8.025 1.00 96.12 99 SER A O 1
ATOM 773 N N . MET A 1 100 ? 6.711 -6.295 -6.634 1.00 96.69 100 MET A N 1
ATOM 774 C CA . MET A 1 100 ? 5.376 -5.959 -6.152 1.00 96.69 100 MET A CA 1
ATOM 775 C C . MET A 1 100 ? 5.388 -5.809 -4.639 1.00 96.69 100 MET A C 1
ATOM 777 O O . MET A 1 100 ? 6.059 -6.561 -3.935 1.00 96.69 100 MET A O 1
ATOM 781 N N . THR A 1 101 ? 4.617 -4.854 -4.142 1.00 97.88 101 THR A N 1
ATOM 782 C CA . THR A 1 101 ? 4.391 -4.659 -2.713 1.00 97.88 101 THR A CA 1
ATOM 783 C C . THR A 1 101 ? 2.935 -4.958 -2.413 1.00 97.88 101 THR A C 1
ATOM 785 O O . THR A 1 101 ? 2.048 -4.457 -3.105 1.00 97.88 101 THR A O 1
ATOM 788 N N . ALA A 1 102 ? 2.695 -5.759 -1.382 1.00 98.06 102 ALA A N 1
ATOM 789 C CA . ALA A 1 102 ? 1.380 -5.922 -0.789 1.00 98.06 102 ALA A CA 1
ATOM 790 C C . ALA A 1 102 ? 1.347 -5.186 0.548 1.00 98.06 102 ALA A C 1
ATOM 792 O O . ALA A 1 102 ? 2.350 -5.141 1.259 1.00 98.06 102 ALA A O 1
ATOM 793 N N . ALA A 1 103 ? 0.198 -4.627 0.904 1.00 98.19 103 ALA A N 1
ATOM 794 C CA . ALA A 1 103 ? -0.028 -4.065 2.221 1.00 98.19 103 ALA A CA 1
ATOM 795 C C . ALA A 1 103 ? -1.441 -4.357 2.709 1.00 98.19 103 ALA A C 1
ATOM 797 O O . ALA A 1 103 ? -2.378 -4.432 1.914 1.00 98.19 103 ALA A O 1
ATOM 798 N N . ILE A 1 104 ? -1.583 -4.497 4.024 1.00 97.94 104 ILE A N 1
ATOM 799 C CA . ILE A 1 104 ? -2.874 -4.669 4.681 1.00 97.94 104 ILE A CA 1
ATOM 800 C C . ILE A 1 104 ? -3.000 -3.747 5.892 1.00 97.94 104 ILE A C 1
ATOM 802 O O . ILE A 1 104 ? -2.015 -3.440 6.564 1.00 97.94 104 ILE A O 1
ATOM 806 N N . CYS A 1 105 ? -4.216 -3.322 6.211 1.00 96.94 105 CYS A N 1
ATOM 807 C CA . CYS A 1 105 ? -4.539 -2.711 7.498 1.00 96.94 105 CYS A CA 1
ATOM 808 C C . CYS A 1 105 ? -5.942 -3.123 7.932 1.00 96.94 105 CYS A C 1
ATOM 810 O O . CYS A 1 105 ? -6.798 -3.366 7.085 1.00 96.94 105 CYS A O 1
ATOM 812 N N . LYS A 1 106 ? -6.191 -3.187 9.244 1.00 96.81 106 LYS A N 1
ATOM 813 C CA . LYS A 1 106 ? -7.549 -3.453 9.744 1.00 96.81 106 LYS A CA 1
ATOM 814 C C . LYS A 1 106 ? -8.519 -2.409 9.203 1.00 96.81 106 LYS A C 1
ATOM 816 O O . LYS A 1 106 ? -8.192 -1.220 9.213 1.00 96.81 106 LYS A O 1
ATOM 821 N N . ASP A 1 107 ? -9.676 -2.872 8.757 1.00 96.94 107 ASP A N 1
ATOM 822 C CA . ASP A 1 107 ? -10.775 -2.008 8.356 1.00 96.94 107 ASP A CA 1
ATOM 823 C C . ASP A 1 107 ? -11.424 -1.330 9.575 1.00 96.94 107 ASP A C 1
ATOM 825 O O . ASP A 1 107 ? -11.258 -1.764 10.722 1.00 96.94 107 ASP A O 1
ATOM 829 N N . GLY A 1 108 ? -12.155 -0.249 9.328 1.00 94.00 108 GLY A N 1
ATOM 830 C CA . GLY A 1 108 ? -12.958 0.426 10.337 1.00 94.00 108 GLY A CA 1
ATOM 831 C C . GLY A 1 108 ? -13.405 1.814 9.900 1.00 94.00 108 GLY A C 1
ATOM 832 O O . GLY A 1 108 ? -12.905 2.368 8.924 1.00 94.00 108 GLY A O 1
ATOM 833 N N . ASP A 1 109 ? -14.326 2.393 10.665 1.00 92.12 109 ASP A N 1
ATOM 834 C CA . ASP A 1 109 ? -14.787 3.764 10.454 1.00 92.12 109 ASP A CA 1
ATOM 835 C C . ASP A 1 109 ? -13.644 4.761 10.734 1.00 92.12 109 ASP A C 1
ATOM 837 O O . ASP A 1 109 ? -13.111 4.779 11.852 1.00 92.12 109 ASP A O 1
ATOM 841 N N . PRO A 1 110 ? -13.237 5.587 9.750 1.00 90.44 110 PRO A N 1
ATOM 842 C CA . PRO A 1 110 ? -12.186 6.579 9.937 1.00 90.44 110 PRO A CA 1
ATOM 843 C C . PRO A 1 110 ? -12.645 7.829 10.710 1.00 90.44 110 PRO A C 1
ATOM 845 O O . PRO A 1 110 ? -11.787 8.652 11.056 1.00 90.44 110 PRO A O 1
ATOM 848 N N . SER A 1 111 ? -13.953 7.996 10.957 1.00 87.50 111 SER A N 1
ATOM 849 C CA . SER A 1 111 ? -14.566 9.136 11.658 1.00 87.50 111 SER A CA 1
ATOM 850 C C . SER A 1 111 ? -14.225 9.194 13.152 1.00 87.50 111 SER A C 1
ATOM 852 O O . SER A 1 111 ? -13.776 10.249 13.618 1.00 87.50 111 SER A O 1
ATOM 854 N N . PRO A 1 112 ? -14.369 8.119 13.952 1.00 88.44 112 PRO A N 1
ATOM 855 C CA . PRO A 1 112 ? -13.599 7.997 15.179 1.00 88.44 112 PRO A CA 1
ATOM 856 C C . PRO A 1 112 ? -12.118 7.821 14.823 1.00 88.44 112 PRO A C 1
ATOM 858 O O . PRO A 1 112 ? -11.771 7.242 13.799 1.00 88.44 112 PRO A O 1
ATOM 861 N N . VAL A 1 113 ? -11.215 8.327 15.669 1.00 88.31 113 VAL A N 1
ATOM 862 C CA . VAL A 1 113 ? -9.778 8.186 15.396 1.00 88.31 113 VAL A CA 1
ATOM 863 C C . VAL A 1 113 ? -9.398 6.710 15.460 1.00 88.31 113 VAL A C 1
ATOM 865 O O . VAL A 1 113 ? -9.322 6.133 16.545 1.00 88.31 113 VAL A O 1
ATOM 868 N N . LEU A 1 114 ? -9.130 6.114 14.301 1.00 89.12 114 LEU A N 1
ATOM 869 C CA . LEU A 1 114 ? -8.703 4.730 14.190 1.00 89.12 114 LEU A CA 1
ATOM 870 C C . LEU A 1 114 ? -7.184 4.651 14.358 1.00 89.12 114 LEU A C 1
ATOM 872 O O . LEU A 1 114 ? -6.409 5.263 13.619 1.00 89.12 114 LEU A O 1
ATOM 876 N N . THR A 1 115 ? -6.747 3.859 15.331 1.00 91.56 115 THR A N 1
ATOM 877 C CA . THR A 1 115 ? -5.332 3.556 15.564 1.00 91.56 115 THR A CA 1
ATOM 878 C C . THR A 1 115 ? -5.039 2.130 15.12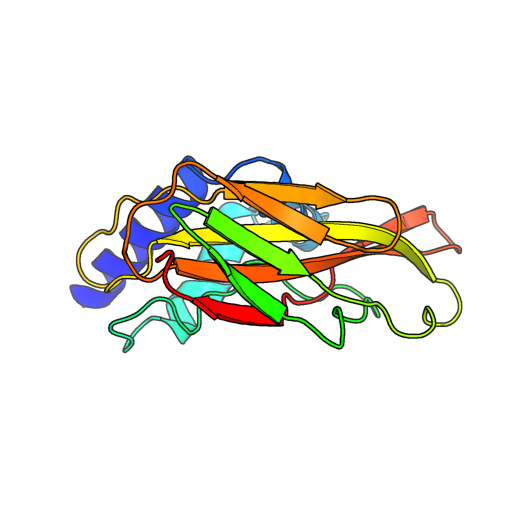3 1.00 91.56 115 THR A C 1
ATOM 880 O O . THR A 1 115 ? -5.047 1.206 15.933 1.00 91.56 115 THR A O 1
ATOM 883 N N . THR A 1 116 ? -4.778 1.953 13.832 1.00 87.94 116 THR A N 1
ATOM 884 C CA . THR A 1 116 ? -4.374 0.668 13.252 1.00 87.94 116 THR A CA 1
ATOM 885 C C . THR A 1 116 ? -3.000 0.784 12.596 1.00 87.94 116 THR A C 1
ATOM 887 O O . THR A 1 116 ? -2.547 1.883 12.263 1.00 87.94 116 THR A O 1
ATOM 890 N N . ALA A 1 117 ? -2.298 -0.340 12.478 1.00 91.12 117 ALA A N 1
ATOM 891 C CA . ALA A 1 117 ? -1.027 -0.416 11.773 1.00 91.12 117 ALA A CA 1
ATOM 892 C C . ALA A 1 117 ? -1.253 -0.933 10.351 1.00 91.12 117 ALA A C 1
ATOM 894 O O . ALA A 1 117 ? -2.121 -1.774 10.112 1.00 91.12 117 ALA A O 1
ATOM 895 N N . THR A 1 118 ? -0.446 -0.434 9.420 1.00 95.44 118 THR A N 1
ATOM 896 C CA . THR A 1 118 ? -0.313 -1.031 8.093 1.00 95.44 118 THR A CA 1
ATOM 897 C C . THR A 1 118 ? 0.821 -2.043 8.151 1.00 95.44 118 THR A C 1
ATOM 899 O O . THR A 1 118 ? 1.912 -1.705 8.603 1.00 95.44 118 THR A O 1
ATOM 902 N N . LEU A 1 119 ? 0.584 -3.262 7.691 1.00 97.69 119 LEU A N 1
ATOM 903 C CA . LEU A 1 119 ? 1.636 -4.229 7.392 1.00 97.69 119 LEU A CA 1
ATOM 904 C C . LEU A 1 119 ? 1.937 -4.135 5.900 1.00 97.69 119 LEU A C 1
ATOM 906 O O . LEU A 1 119 ? 1.018 -3.902 5.118 1.00 97.69 119 LEU A O 1
ATOM 910 N N . ALA A 1 120 ? 3.199 -4.258 5.502 1.00 97.94 120 ALA A N 1
ATOM 911 C CA . ALA A 1 120 ? 3.572 -4.241 4.094 1.00 97.94 120 ALA A CA 1
ATOM 912 C C . ALA A 1 120 ? 4.811 -5.093 3.857 1.00 97.94 120 ALA A C 1
ATOM 914 O O . ALA A 1 120 ? 5.765 -4.999 4.624 1.00 97.94 120 ALA A O 1
ATOM 915 N N . GLU A 1 121 ? 4.793 -5.852 2.771 1.00 98.06 121 GLU A N 1
ATOM 916 C CA . GLU A 1 121 ? 5.870 -6.749 2.359 1.00 98.06 121 GLU A CA 1
ATOM 917 C C . GLU A 1 121 ? 6.072 -6.650 0.845 1.00 98.06 121 GLU A C 1
ATOM 919 O O . GLU A 1 121 ? 5.153 -6.307 0.092 1.00 98.06 121 GLU A O 1
ATOM 924 N N . GLU A 1 122 ? 7.291 -6.930 0.393 1.00 97.50 122 GLU A N 1
ATOM 925 C CA . GLU A 1 122 ? 7.698 -6.834 -1.009 1.00 97.50 122 GLU A CA 1
ATOM 926 C C . GLU A 1 122 ? 8.162 -8.196 -1.535 1.00 97.50 122 GLU A C 1
ATOM 928 O O . GLU A 1 122 ? 8.858 -8.947 -0.856 1.00 97.50 122 GLU A O 1
ATOM 933 N N . VAL A 1 123 ? 7.811 -8.492 -2.784 1.00 97.25 123 VAL A N 1
ATOM 934 C CA . VAL A 1 123 ? 8.219 -9.699 -3.499 1.00 97.25 123 VAL A CA 1
ATOM 935 C C . VAL A 1 123 ? 8.812 -9.322 -4.856 1.00 97.25 123 VAL A C 1
ATOM 937 O O . VAL A 1 123 ? 8.254 -8.526 -5.613 1.00 97.25 123 VAL A O 1
ATOM 940 N N . LEU A 1 124 ? 9.987 -9.876 -5.158 1.00 95.44 124 LEU A N 1
ATOM 941 C CA . LEU A 1 124 ? 10.783 -9.503 -6.334 1.00 95.44 124 LEU A CA 1
ATOM 942 C C . LEU A 1 124 ? 10.612 -10.477 -7.507 1.00 95.44 124 LEU A C 1
ATOM 944 O O . LEU A 1 124 ? 10.969 -10.151 -8.637 1.00 95.44 124 LEU A O 1
ATOM 948 N N . VAL A 1 125 ? 10.081 -11.673 -7.255 1.00 91.31 125 VAL A N 1
ATOM 949 C CA . VAL A 1 125 ? 9.993 -12.757 -8.240 1.00 91.31 125 VAL A CA 1
ATOM 950 C C . VAL A 1 125 ? 8.581 -13.318 -8.316 1.00 91.31 125 VAL A C 1
ATOM 952 O O . VAL A 1 125 ? 7.870 -13.360 -7.317 1.00 91.31 125 VAL A O 1
ATOM 955 N N . ALA A 1 126 ? 8.187 -13.764 -9.506 1.00 89.12 126 ALA A N 1
ATOM 956 C CA . ALA A 1 126 ? 6.924 -14.462 -9.692 1.00 89.12 126 ALA A CA 1
ATOM 957 C C . ALA A 1 126 ? 6.977 -15.877 -9.063 1.00 89.12 126 ALA A C 1
ATOM 959 O O . ALA A 1 126 ? 8.031 -16.520 -9.130 1.00 89.12 126 ALA A O 1
ATOM 960 N N . PRO A 1 127 ? 5.864 -16.397 -8.513 1.00 90.75 127 PRO A N 1
ATOM 961 C CA . PRO A 1 127 ? 4.573 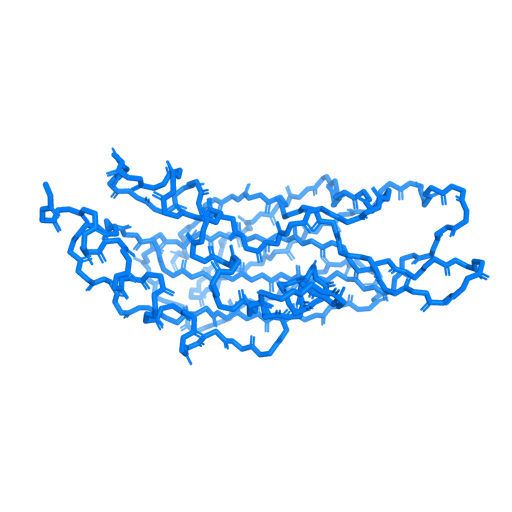-15.724 -8.346 1.00 90.75 127 PRO A CA 1
ATOM 962 C C . PRO A 1 127 ? 4.659 -14.619 -7.284 1.00 90.75 127 PRO A C 1
ATOM 964 O O . PRO A 1 127 ? 5.219 -14.836 -6.211 1.00 90.75 127 PRO A O 1
ATOM 967 N N . TYR A 1 128 ? 4.115 -13.433 -7.582 1.00 95.81 128 TYR A N 1
ATOM 968 C CA . TYR A 1 128 ? 4.164 -12.284 -6.676 1.00 95.81 128 TYR A CA 1
ATOM 969 C C . TYR A 1 128 ? 3.145 -12.467 -5.546 1.00 95.81 128 TYR A C 1
ATOM 971 O O . TYR A 1 128 ? 2.051 -11.901 -5.555 1.00 95.81 128 TYR A O 1
ATOM 979 N N . SER A 1 129 ? 3.518 -13.324 -4.599 1.00 96.75 129 SER A N 1
ATOM 980 C CA . SER A 1 129 ? 2.709 -13.750 -3.467 1.00 96.75 129 SER A CA 1
ATOM 981 C C . SER A 1 129 ? 3.323 -13.253 -2.168 1.00 96.75 129 SER A C 1
ATOM 983 O O . SER A 1 129 ? 4.508 -13.463 -1.911 1.00 96.75 129 SER A O 1
ATOM 985 N N . VAL A 1 130 ? 2.497 -12.635 -1.336 1.00 97.62 130 VAL A N 1
ATOM 986 C CA . VAL A 1 130 ? 2.834 -12.203 0.019 1.00 97.62 130 VAL A CA 1
ATOM 987 C C . VAL A 1 130 ? 1.844 -12.844 0.976 1.00 97.62 130 VAL A C 1
ATOM 989 O O . VAL A 1 130 ? 0.641 -12.806 0.737 1.00 97.62 130 VAL A O 1
ATOM 992 N N . GLU A 1 131 ? 2.340 -13.400 2.074 1.00 97.81 131 GLU A N 1
ATOM 993 C CA . GLU A 1 131 ? 1.510 -13.918 3.156 1.00 97.81 131 GLU A CA 1
ATOM 994 C C . GLU A 1 131 ? 1.683 -13.045 4.398 1.00 97.81 131 GLU A C 1
ATOM 996 O O . GLU A 1 131 ? 2.802 -12.787 4.837 1.00 97.81 131 GLU A O 1
ATOM 1001 N N . PHE A 1 132 ? 0.564 -12.590 4.956 1.00 98.00 132 PHE A N 1
ATOM 1002 C CA . PHE A 1 132 ? 0.511 -11.923 6.250 1.00 98.00 132 PHE A CA 1
ATOM 1003 C C . PHE A 1 132 ? -0.069 -12.891 7.275 1.00 98.00 132 PHE A C 1
ATOM 1005 O O . PHE A 1 132 ? -1.190 -13.358 7.087 1.00 98.00 132 PHE A O 1
ATOM 1012 N N . THR A 1 133 ? 0.667 -13.168 8.347 1.00 97.88 133 THR A N 1
ATOM 1013 C CA . THR A 1 133 ? 0.271 -14.083 9.428 1.00 97.88 133 THR A CA 1
ATOM 1014 C C . THR A 1 133 ? -0.085 -13.324 10.706 1.00 97.88 133 THR A C 1
ATOM 1016 O O . THR A 1 133 ? 0.017 -12.097 10.762 1.00 97.88 133 THR A O 1
ATOM 1019 N N . ASP A 1 134 ? -0.496 -14.062 11.741 1.00 96.44 134 ASP A N 1
ATOM 1020 C CA . ASP A 1 134 ? -0.800 -13.539 13.079 1.00 96.44 134 ASP A CA 1
ATOM 1021 C C . ASP A 1 134 ? -1.892 -12.453 13.069 1.00 96.44 134 ASP A C 1
ATOM 1023 O O . ASP A 1 134 ? -1.836 -11.460 13.800 1.00 96.44 134 ASP A O 1
ATOM 1027 N N . LEU A 1 135 ? -2.891 -12.638 12.202 1.00 97.00 135 LEU A N 1
ATOM 1028 C CA . LEU A 1 135 ? -4.002 -11.712 12.018 1.00 97.00 135 LEU A CA 1
ATOM 1029 C C . LEU A 1 135 ? -5.216 -12.106 12.861 1.00 97.00 135 LEU A C 1
ATOM 1031 O O . LEU A 1 135 ? -5.539 -13.282 13.014 1.00 97.00 135 LEU A O 1
ATOM 1035 N N . ASP A 1 136 ? -5.930 -11.096 13.353 1.00 96.81 136 ASP A N 1
ATOM 1036 C CA . ASP A 1 136 ? -7.204 -11.291 14.041 1.00 96.81 136 ASP A CA 1
ATOM 1037 C C . ASP A 1 136 ? -8.327 -11.597 13.035 1.00 96.81 136 ASP A C 1
ATOM 1039 O O . ASP A 1 136 ? -8.299 -11.131 11.896 1.00 96.81 136 ASP A O 1
ATOM 1043 N N . THR A 1 137 ? -9.377 -12.294 13.473 1.00 97.06 137 THR A N 1
ATOM 1044 C CA . THR A 1 137 ? -10.595 -12.570 12.683 1.00 97.06 137 THR A CA 1
ATOM 1045 C C . THR A 1 137 ? -11.472 -11.311 12.553 1.00 97.06 137 THR A C 1
ATOM 1047 O O . THR A 1 137 ? -12.566 -11.219 13.110 1.00 97.06 137 THR A O 1
ATOM 1050 N N . VAL A 1 138 ? -10.967 -10.296 11.850 1.00 96.75 138 VAL A N 1
ATOM 1051 C CA . VAL A 1 138 ? -11.652 -9.033 11.526 1.00 96.75 138 VAL A CA 1
ATOM 1052 C C . VAL A 1 138 ? -11.419 -8.669 10.056 1.00 96.75 138 VAL A C 1
ATOM 1054 O O . VAL A 1 138 ? -10.490 -9.195 9.445 1.00 96.75 138 VAL A O 1
ATOM 1057 N N . PRO A 1 139 ? -12.224 -7.788 9.443 1.00 97.38 139 PRO A N 1
ATOM 1058 C CA . PRO A 1 139 ? -11.957 -7.337 8.083 1.00 97.38 139 PRO A CA 1
ATOM 1059 C C . PRO A 1 139 ? -10.650 -6.539 7.982 1.00 97.38 139 PRO A C 1
ATOM 1061 O O . PRO A 1 139 ? -10.348 -5.685 8.821 1.00 97.38 139 PRO A O 1
ATOM 1064 N N . TYR A 1 140 ? -9.880 -6.820 6.934 1.00 98.19 140 TYR A N 1
ATOM 1065 C CA . TYR A 1 140 ? -8.685 -6.079 6.548 1.00 98.19 140 TYR A CA 1
ATOM 1066 C C . TYR A 1 140 ? -8.876 -5.497 5.153 1.00 98.19 140 TYR A C 1
ATOM 1068 O O . TYR A 1 140 ? -9.301 -6.198 4.235 1.00 98.19 140 TYR A O 1
ATOM 1076 N N . GLN A 1 141 ? -8.482 -4.237 4.998 1.00 97.56 141 GLN A N 1
ATOM 1077 C CA . GLN A 1 141 ? -8.243 -3.640 3.694 1.00 97.56 141 GLN A CA 1
ATOM 1078 C C . GLN A 1 141 ? -6.910 -4.144 3.165 1.00 97.56 141 GLN A C 1
ATOM 1080 O O . GLN A 1 141 ? -5.888 -4.039 3.849 1.00 97.56 141 GLN A O 1
ATOM 1085 N N . CYS A 1 142 ? -6.923 -4.670 1.950 1.00 97.75 142 CYS A N 1
ATOM 1086 C CA . CYS A 1 142 ? -5.768 -5.223 1.270 1.00 97.75 142 CYS A CA 1
ATOM 1087 C C . CYS A 1 142 ? -5.463 -4.419 0.013 1.00 97.75 142 CYS A C 1
ATOM 1089 O O . CYS A 1 142 ? -6.359 -3.978 -0.708 1.00 97.75 142 CYS A O 1
ATOM 1091 N N . ALA A 1 143 ? -4.179 -4.241 -0.262 1.00 97.62 143 ALA A N 1
ATOM 1092 C CA . ALA A 1 143 ? -3.715 -3.515 -1.422 1.00 97.62 143 ALA A CA 1
ATOM 1093 C C . ALA A 1 143 ? -2.468 -4.163 -2.013 1.00 97.62 143 ALA A C 1
ATOM 1095 O O . ALA A 1 143 ? -1.619 -4.665 -1.277 1.00 97.62 143 ALA A O 1
ATOM 1096 N N . GLN A 1 144 ? -2.330 -4.102 -3.335 1.00 97.38 144 GLN A N 1
ATOM 1097 C CA . GLN A 1 144 ? -1.108 -4.496 -4.039 1.00 97.38 144 GLN A CA 1
ATOM 1098 C C . GLN A 1 144 ? -0.751 -3.465 -5.104 1.00 97.38 144 GLN A C 1
ATOM 1100 O O . GLN A 1 144 ? -1.629 -2.924 -5.772 1.00 97.38 144 GLN A O 1
ATOM 1105 N N . TRP A 1 145 ? 0.534 -3.172 -5.279 1.00 97.56 145 TRP A N 1
ATOM 1106 C CA . TRP A 1 145 ? 1.013 -2.285 -6.339 1.00 97.56 145 TRP A CA 1
ATOM 1107 C C . TRP A 1 145 ? 2.377 -2.720 -6.867 1.00 97.56 145 TRP A C 1
ATOM 1109 O O . TRP A 1 145 ? 3.159 -3.384 -6.187 1.00 97.56 145 TRP A O 1
ATOM 1119 N N . CYS A 1 146 ? 2.668 -2.303 -8.093 1.00 96.56 146 CYS A N 1
ATOM 1120 C CA . CYS A 1 146 ? 3.911 -2.588 -8.786 1.00 96.56 146 CYS A CA 1
ATOM 1121 C C . CYS A 1 146 ? 4.913 -1.446 -8.604 1.00 96.56 146 CYS A C 1
ATOM 1123 O O . CYS A 1 146 ? 4.565 -0.262 -8.686 1.00 96.56 146 CYS A O 1
ATOM 1125 N N . LYS A 1 147 ? 6.184 -1.809 -8.448 1.00 96.31 147 LYS A N 1
ATOM 1126 C CA . LYS A 1 147 ? 7.328 -0.904 -8.525 1.00 96.31 147 LYS A CA 1
ATOM 1127 C C . LYS A 1 147 ? 8.041 -1.129 -9.846 1.00 96.31 147 LYS A C 1
ATOM 1129 O O . LYS A 1 147 ? 8.621 -2.184 -10.085 1.00 96.31 147 LYS A O 1
ATOM 1134 N N . TRP A 1 148 ? 8.042 -0.113 -10.690 1.00 95.56 148 TRP A N 1
ATOM 1135 C CA . TRP A 1 148 ? 8.658 -0.147 -12.007 1.00 95.56 148 TRP A CA 1
ATOM 1136 C C . TRP A 1 148 ? 9.927 0.694 -12.042 1.00 95.56 148 TRP A C 1
ATOM 1138 O O . TRP A 1 148 ? 9.980 1.781 -11.469 1.00 95.56 148 TRP A O 1
ATOM 1148 N N . THR A 1 149 ? 10.930 0.233 -12.781 1.00 95.50 149 THR A N 1
ATOM 1149 C CA . THR A 1 149 ? 12.094 1.041 -13.152 1.00 95.50 149 THR A CA 1
ATOM 1150 C C . THR A 1 149 ? 11.951 1.476 -14.600 1.00 95.50 149 THR A C 1
ATOM 1152 O O . THR A 1 149 ? 11.840 0.648 -15.504 1.00 95.50 149 THR A O 1
ATOM 1155 N N . ARG A 1 150 ? 11.968 2.787 -14.842 1.00 94.31 150 ARG A N 1
ATOM 1156 C CA . ARG A 1 150 ? 11.968 3.334 -16.197 1.00 94.31 150 ARG A CA 1
ATOM 1157 C C . ARG A 1 150 ? 13.363 3.217 -16.805 1.00 94.31 150 ARG A C 1
ATOM 1159 O O . ARG A 1 150 ? 14.317 3.779 -16.279 1.00 94.31 150 ARG A O 1
ATOM 1166 N N . THR A 1 151 ? 13.489 2.542 -17.941 1.00 93.69 151 THR A N 1
ATOM 1167 C CA . THR A 1 151 ? 14.788 2.159 -18.517 1.00 93.69 151 THR A CA 1
ATOM 1168 C C . THR A 1 151 ? 15.619 3.343 -19.011 1.00 93.69 151 THR A C 1
ATOM 1170 O O . THR A 1 151 ? 16.843 3.281 -18.974 1.00 93.69 151 THR A O 1
ATOM 1173 N N . LYS A 1 152 ? 14.984 4.439 -19.451 1.00 93.56 152 LYS A N 1
ATOM 1174 C CA . LYS A 1 152 ? 15.703 5.595 -20.022 1.00 93.56 152 LYS A CA 1
ATOM 1175 C C . LYS A 1 152 ? 16.511 6.410 -19.005 1.00 93.56 152 LYS A C 1
ATOM 1177 O O . LYS A 1 152 ? 17.428 7.118 -19.401 1.00 93.56 152 LYS A O 1
ATOM 1182 N N . ASP A 1 153 ? 16.119 6.394 -17.731 1.00 93.50 153 ASP A N 1
ATOM 1183 C CA . ASP A 1 153 ? 16.702 7.251 -16.687 1.00 93.50 153 ASP A CA 1
ATOM 1184 C C . ASP A 1 153 ? 16.738 6.603 -15.296 1.00 93.50 153 ASP A C 1
ATOM 1186 O O . ASP A 1 153 ? 16.960 7.291 -14.300 1.00 93.50 153 ASP A O 1
ATOM 1190 N N . SER A 1 154 ? 16.497 5.292 -15.224 1.00 93.44 154 SER A N 1
ATOM 1191 C CA . SER A 1 154 ? 16.474 4.480 -14.002 1.00 93.44 154 SER A CA 1
ATOM 1192 C C . SER A 1 154 ? 15.562 5.016 -12.896 1.00 93.44 154 SER A C 1
ATOM 1194 O O . SER A 1 154 ? 15.734 4.679 -11.725 1.00 93.44 154 SER A O 1
ATOM 1196 N N . LYS A 1 155 ? 14.580 5.860 -13.236 1.00 93.62 155 LYS A N 1
ATOM 1197 C CA . LYS A 1 155 ? 13.650 6.394 -12.242 1.00 93.62 155 LYS A CA 1
ATOM 1198 C C . LYS A 1 155 ? 12.668 5.322 -11.806 1.00 93.62 155 LYS A C 1
ATOM 1200 O O . LYS A 1 155 ? 12.082 4.629 -12.640 1.00 93.62 155 LYS A O 1
ATOM 1205 N N . ILE A 1 156 ? 12.454 5.256 -10.499 1.00 95.19 156 ILE A N 1
ATOM 1206 C CA . ILE A 1 156 ? 11.436 4.407 -9.893 1.00 95.19 156 ILE A CA 1
ATOM 1207 C C . ILE A 1 156 ? 10.066 5.055 -10.075 1.00 95.19 156 ILE A C 1
ATOM 1209 O O . ILE A 1 156 ? 9.915 6.269 -9.933 1.00 95.19 156 ILE A O 1
ATOM 1213 N N . MET A 1 157 ? 9.081 4.237 -10.424 1.00 95.06 157 MET A N 1
ATOM 1214 C CA . MET A 1 157 ? 7.696 4.629 -10.645 1.00 95.06 157 MET A CA 1
ATOM 1215 C C . MET A 1 157 ? 6.798 3.587 -9.989 1.00 95.06 157 MET A C 1
ATOM 1217 O O . MET A 1 157 ? 6.902 2.401 -10.296 1.00 95.06 157 MET A O 1
ATOM 1221 N N . TYR A 1 158 ? 5.919 4.021 -9.097 1.00 96.75 158 TYR A N 1
ATOM 1222 C CA . TYR A 1 158 ? 4.934 3.153 -8.464 1.00 96.75 158 TYR A CA 1
ATOM 1223 C C . TYR A 1 158 ? 3.606 3.221 -9.218 1.00 96.75 158 TYR A C 1
ATOM 1225 O O . TYR A 1 158 ? 3.216 4.273 -9.733 1.00 96.75 158 TYR A O 1
ATOM 1233 N N . SER A 1 159 ? 2.917 2.088 -9.316 1.00 96.44 159 SER A N 1
ATOM 1234 C CA . SER A 1 159 ? 1.555 2.051 -9.840 1.00 96.44 159 SER A CA 1
ATOM 1235 C C . SER A 1 159 ? 0.545 2.472 -8.775 1.00 96.44 159 SER A C 1
ATOM 1237 O O . SER A 1 159 ? 0.823 2.447 -7.573 1.00 96.44 159 SER A O 1
ATOM 1239 N N . THR A 1 160 ? -0.679 2.779 -9.204 1.00 95.75 160 THR A N 1
ATOM 1240 C CA . THR A 1 160 ? -1.831 2.732 -8.297 1.00 95.75 160 THR A CA 1
ATOM 1241 C C . THR A 1 160 ? -1.941 1.354 -7.661 1.00 95.75 160 THR A C 1
ATOM 1243 O O . THR A 1 160 ? -1.610 0.345 -8.293 1.00 95.75 160 THR A O 1
ATOM 1246 N N . ALA A 1 161 ? -2.424 1.326 -6.423 1.00 96.12 161 ALA A N 1
ATOM 1247 C CA . ALA A 1 161 ? -2.763 0.076 -5.773 1.00 96.12 161 ALA A CA 1
ATOM 1248 C C . ALA A 1 161 ? -4.097 -0.476 -6.286 1.00 96.12 161 ALA A C 1
ATOM 1250 O O . ALA A 1 161 ? -5.084 0.264 -6.340 1.00 96.12 161 ALA A O 1
ATOM 1251 N N . VAL A 1 162 ? -4.123 -1.769 -6.607 1.00 95.88 162 VAL A N 1
ATOM 1252 C CA . VAL A 1 162 ? -5.370 -2.543 -6.600 1.00 95.88 162 VAL A CA 1
ATOM 1253 C C . VAL A 1 162 ? -5.805 -2.730 -5.152 1.00 95.88 162 VAL A C 1
ATOM 1255 O O . VAL A 1 162 ? -4.959 -2.737 -4.254 1.00 95.88 162 VAL A O 1
ATOM 1258 N N . ARG A 1 163 ? -7.114 -2.816 -4.917 1.00 95.19 163 ARG A N 1
ATOM 1259 C CA . ARG A 1 163 ? -7.700 -2.890 -3.576 1.00 95.19 163 ARG A CA 1
ATOM 1260 C C . ARG A 1 163 ? -8.627 -4.087 -3.474 1.00 95.19 163 ARG A C 1
ATOM 1262 O O . ARG A 1 163 ? -9.300 -4.428 -4.442 1.00 95.19 163 ARG A O 1
ATOM 1269 N N . GLY A 1 164 ? -8.710 -4.655 -2.285 1.00 95.75 164 GLY A N 1
ATOM 1270 C CA . GLY A 1 164 ? -9.716 -5.635 -1.919 1.00 95.75 164 GLY A CA 1
ATOM 1271 C C . GLY A 1 164 ? -9.906 -5.656 -0.412 1.00 95.75 164 GLY A C 1
ATOM 1272 O O . GLY A 1 164 ? -9.160 -5.016 0.325 1.00 95.75 164 GLY A O 1
ATOM 1273 N N . GLN A 1 165 ? -10.892 -6.416 0.038 1.00 96.81 165 GLN A N 1
ATOM 1274 C CA . GLN A 1 165 ? -11.131 -6.654 1.451 1.00 96.81 165 GLN A CA 1
ATOM 1275 C C . GLN A 1 165 ? -11.261 -8.153 1.675 1.00 96.81 165 GLN A C 1
ATOM 1277 O O . GLN A 1 165 ? -11.891 -8.855 0.882 1.00 96.81 165 GLN A O 1
ATOM 1282 N N . THR A 1 166 ? -10.692 -8.642 2.769 1.00 97.69 166 THR A N 1
ATOM 1283 C CA . THR A 1 166 ? -10.910 -10.019 3.208 1.00 97.69 166 THR A CA 1
ATOM 1284 C C . THR A 1 166 ? -10.829 -10.121 4.728 1.00 97.69 166 THR A C 1
ATOM 1286 O O . THR A 1 166 ? -10.386 -9.194 5.409 1.00 97.69 166 THR A O 1
ATOM 1289 N N . THR A 1 167 ? -11.297 -11.236 5.273 1.00 98.00 167 THR A N 1
ATOM 1290 C CA . THR A 1 167 ? -11.321 -11.508 6.712 1.00 98.00 167 THR A CA 1
ATOM 1291 C C . THR A 1 167 ? -10.642 -12.852 6.947 1.00 98.00 167 THR A C 1
ATOM 1293 O O . THR A 1 167 ? -11.118 -13.838 6.381 1.00 98.00 167 THR A O 1
ATOM 1296 N N . PRO A 1 168 ? -9.554 -12.918 7.741 1.00 97.12 168 PRO A N 1
ATOM 1297 C CA . PRO A 1 168 ? -8.951 -14.187 8.142 1.00 97.12 168 PRO A CA 1
ATOM 1298 C C . PRO A 1 168 ? -10.002 -15.115 8.755 1.00 97.12 168 PRO A C 1
ATOM 1300 O O . PRO A 1 168 ? -10.934 -14.632 9.400 1.00 97.12 168 PRO A O 1
ATOM 1303 N N . THR A 1 169 ? -9.863 -16.425 8.556 1.00 94.38 169 THR A N 1
ATOM 1304 C CA . THR A 1 169 ? -10.790 -17.428 9.114 1.00 94.38 169 THR A CA 1
ATOM 1305 C C . THR A 1 169 ? -10.418 -17.849 10.524 1.00 94.38 169 THR A C 1
ATOM 1307 O O . THR A 1 169 ? -9.203 -17.859 10.825 1.00 94.38 169 THR A O 1
#

Radius of gyration: 15.76 Å; chains: 1; bounding box: 35×41×39 Å

Organism: NCBI:txid412755

Sequence (169 aa):
QQEVRGIFSTLNELWKRMPQLARDPWQNDVLGLPLTARNRHIQQNVKILIDETTLDLLVMSVAQGQAIPPINESFTPGVGLITCLAETDTPPVGYTLTSMTA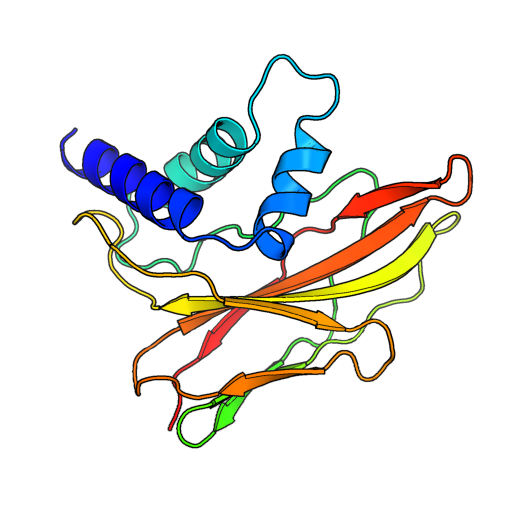AICKDGDPSPVLTTATLAEEVLVAPYSVEFTDLDTVPYQCAQWCKWTRTKDSKIMYSTAVRGQTTPT

Secondary structure (DSSP, 8-state):
-HHHHHHHHHHHHHHHH--HHHHHHHHHHTTTSS--HHHHHHHHHHTTSTT-SSSTT-------TTPPPPEEEEEEEETTEEEEEEE--SPPTTEEEEEEEEEEEE---SSS----PEEEEEE-SSSEEEEE-S--SS-EEEEEEEEEEETTT--EEEPPPEEEEE---

Foldseek 3Di:
DLQLVLLLLQLVLQVVQEDVVLLVQLCLVCVPHPDDSSRVLSVVQSVVLSPPFKCQVRWSHAFDDPFAWWPPWDWDAEAQKTKTWTHHDDDDPQKDWQKKKKKKWFMGGSSHRDNIHIDMDIDGDPRRMDMDGNHDQGKMKMWMWTWMQGNVPRRITIHTIDIDMDGHD